Protein AF-A0A838JDB9-F1 (afdb_monomer)

pLDDT: mean 82.2, std 15.28, range [38.78, 97.88]

Structure (mmCIF, N/CA/C/O backbone):
data_AF-A0A838JDB9-F1
#
_entry.id   AF-A0A838JDB9-F1
#
loop_
_atom_site.group_PDB
_atom_site.id
_atom_site.type_symbol
_atom_site.label_atom_id
_atom_site.label_alt_id
_atom_site.label_comp_id
_atom_site.label_asym_id
_atom_site.label_entity_id
_atom_site.label_seq_id
_atom_site.pdbx_PDB_ins_code
_atom_site.Cartn_x
_atom_site.Cartn_y
_atom_site.Cartn_z
_atom_site.occupancy
_atom_site.B_iso_or_equiv
_atom_site.auth_seq_id
_atom_site.auth_comp_id
_atom_site.auth_asym_id
_atom_site.auth_atom_id
_atom_site.pdbx_PDB_model_num
ATOM 1 N N . MET A 1 1 ? 2.628 45.250 -13.965 1.00 39.47 1 MET A N 1
ATOM 2 C CA . MET A 1 1 ? 2.622 44.103 -13.030 1.00 39.47 1 MET A CA 1
ATOM 3 C C . MET A 1 1 ? 1.387 43.266 -13.327 1.00 39.47 1 MET A C 1
ATOM 5 O O . MET A 1 1 ? 0.292 43.680 -12.980 1.00 39.47 1 MET A O 1
ATOM 9 N N . SER A 1 2 ? 1.548 42.171 -14.072 1.00 38.78 2 SER A N 1
ATOM 10 C CA . SER A 1 2 ? 0.454 41.254 -14.419 1.00 38.78 2 SER A CA 1
ATOM 11 C C . SER A 1 2 ? 0.242 40.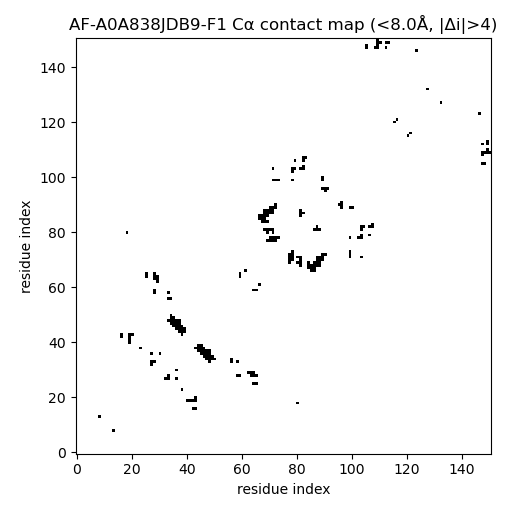278 -13.264 1.00 38.78 2 SER A C 1
ATOM 13 O O . SER A 1 2 ? 1.158 39.530 -12.930 1.00 38.78 2 SER A O 1
ATOM 15 N N . SER A 1 3 ? -0.935 40.313 -12.639 1.00 49.75 3 SER A N 1
ATOM 16 C CA . SER A 1 3 ? -1.349 39.329 -11.636 1.00 49.75 3 SER A CA 1
ATOM 17 C C . SER A 1 3 ? -1.720 38.033 -12.356 1.00 49.75 3 SER A C 1
ATOM 19 O O . SER A 1 3 ? -2.651 38.023 -13.160 1.00 49.75 3 SER A O 1
ATOM 21 N N . PHE A 1 4 ? -0.973 36.955 -12.122 1.00 45.09 4 PHE A N 1
ATOM 22 C CA . PHE A 1 4 ? -1.365 35.630 -12.597 1.00 45.09 4 PHE A CA 1
ATOM 23 C C . PHE A 1 4 ? -2.553 35.138 -11.758 1.00 45.09 4 PHE A C 1
ATOM 25 O O . PHE A 1 4 ? -2.490 35.220 -10.528 1.00 45.09 4 PHE A O 1
ATOM 32 N N . PRO A 1 5 ? -3.635 34.630 -12.374 1.00 58.44 5 PRO A N 1
ATOM 33 C CA . PRO A 1 5 ? -4.751 34.086 -11.618 1.00 58.44 5 PRO A CA 1
ATOM 34 C C . PRO A 1 5 ? -4.277 32.887 -10.789 1.00 58.44 5 PRO A C 1
ATOM 36 O O . PRO A 1 5 ? -3.626 31.975 -11.297 1.00 58.44 5 PRO A O 1
ATOM 39 N N . CYS A 1 6 ? -4.604 32.903 -9.497 1.00 57.44 6 CYS A N 1
ATOM 40 C CA . CYS A 1 6 ? -4.417 31.767 -8.604 1.00 57.44 6 CYS A CA 1
ATOM 41 C C . CYS A 1 6 ? -5.300 30.614 -9.104 1.00 57.44 6 CYS A C 1
ATOM 43 O O . CYS A 1 6 ? -6.522 30.665 -8.980 1.00 57.44 6 CYS A O 1
ATOM 45 N N . TYR A 1 7 ? -4.690 29.601 -9.719 1.00 67.38 7 TYR A N 1
ATOM 46 C CA . TYR A 1 7 ? -5.368 28.353 -10.042 1.00 67.38 7 TYR A CA 1
ATOM 47 C C . TYR A 1 7 ? -5.562 27.562 -8.748 1.00 67.38 7 TYR A C 1
ATOM 49 O O . TYR A 1 7 ? -4.592 27.091 -8.153 1.00 67.38 7 TYR A O 1
ATOM 57 N N . THR A 1 8 ? -6.807 27.416 -8.306 1.00 57.34 8 THR A N 1
ATOM 58 C CA . THR A 1 8 ? -7.181 26.461 -7.260 1.00 57.34 8 THR A CA 1
ATOM 59 C C . THR A 1 8 ? -7.527 25.136 -7.937 1.00 57.34 8 THR A C 1
ATOM 61 O O . THR A 1 8 ? -8.602 25.027 -8.528 1.00 57.34 8 THR A O 1
ATOM 64 N N . PRO A 1 9 ? -6.643 24.124 -7.905 1.00 68.69 9 PRO A N 1
ATOM 65 C CA . PRO A 1 9 ? -6.952 22.839 -8.511 1.00 68.69 9 PRO A CA 1
ATOM 66 C C . PRO A 1 9 ? -8.086 22.131 -7.772 1.00 68.69 9 PRO A C 1
ATOM 68 O O . PRO A 1 9 ? -8.171 22.174 -6.541 1.00 68.69 9 PRO A O 1
ATOM 71 N N . ASP A 1 10 ? -8.896 21.386 -8.522 1.00 83.00 10 ASP A N 1
ATOM 72 C CA . ASP A 1 10 ? -9.794 20.391 -7.947 1.00 83.00 10 ASP A CA 1
ATOM 73 C C . ASP A 1 10 ? -8.962 19.262 -7.313 1.00 83.00 10 ASP A C 1
ATOM 75 O O . ASP A 1 10 ? -8.350 18.429 -7.986 1.00 83.00 10 ASP A O 1
ATOM 79 N N . ILE A 1 11 ? -8.924 19.247 -5.980 1.00 79.69 11 ILE A N 1
ATOM 80 C CA . ILE A 1 11 ? -8.124 18.296 -5.206 1.00 79.69 11 ILE A CA 1
ATOM 81 C C . ILE A 1 11 ? -8.627 16.853 -5.328 1.00 79.69 11 ILE A C 1
ATOM 83 O O . ILE A 1 11 ? -7.854 15.913 -5.125 1.00 79.69 11 ILE A O 1
ATOM 87 N N . VAL A 1 12 ? -9.910 16.663 -5.641 1.00 82.88 12 VAL A N 1
ATOM 88 C CA . VAL A 1 12 ? -10.498 15.338 -5.853 1.00 82.88 12 VAL A CA 1
ATOM 89 C C . VAL A 1 12 ? -10.046 14.806 -7.206 1.00 82.88 12 VAL A C 1
ATOM 91 O O . VAL A 1 12 ? -9.586 13.669 -7.286 1.00 82.88 12 VAL A O 1
ATOM 94 N N . LEU A 1 13 ? -10.071 15.641 -8.244 1.00 83.94 13 LEU A N 1
ATOM 95 C CA . LEU A 1 13 ? -9.536 15.271 -9.553 1.00 83.94 13 LEU A CA 1
ATOM 96 C C . LEU A 1 13 ? -8.038 14.939 -9.481 1.00 83.94 13 LEU A C 1
ATOM 98 O O . LEU A 1 13 ? -7.622 13.885 -9.958 1.00 83.94 13 LEU A O 1
ATOM 102 N N . LEU A 1 14 ? -7.241 15.776 -8.806 1.00 86.12 14 LEU A N 1
ATOM 103 C CA . LEU A 1 14 ? -5.812 15.510 -8.592 1.00 86.12 14 LEU A CA 1
ATOM 104 C C . LEU A 1 14 ? -5.560 14.205 -7.825 1.00 86.12 14 LEU A C 1
ATOM 106 O O . LEU A 1 14 ? -4.555 13.537 -8.045 1.00 86.12 14 LEU A O 1
ATOM 110 N N . THR A 1 15 ? -6.460 13.842 -6.908 1.00 86.94 15 THR A N 1
ATOM 111 C CA . THR A 1 15 ? -6.382 12.585 -6.153 1.00 86.94 15 THR A CA 1
ATOM 112 C C . THR A 1 15 ? -6.507 11.392 -7.100 1.00 86.94 15 THR A C 1
ATOM 114 O O . THR A 1 15 ? -5.666 10.502 -7.024 1.00 86.94 15 THR A O 1
ATOM 117 N N . TYR A 1 16 ? -7.484 11.404 -8.013 1.00 90.31 16 TYR A N 1
ATOM 118 C CA . TYR A 1 16 ? -7.661 10.333 -8.999 1.00 90.31 16 TYR A CA 1
ATOM 119 C C . TYR A 1 16 ? -6.525 10.273 -10.022 1.00 90.31 16 TYR A C 1
ATOM 121 O O . TYR A 1 16 ? -6.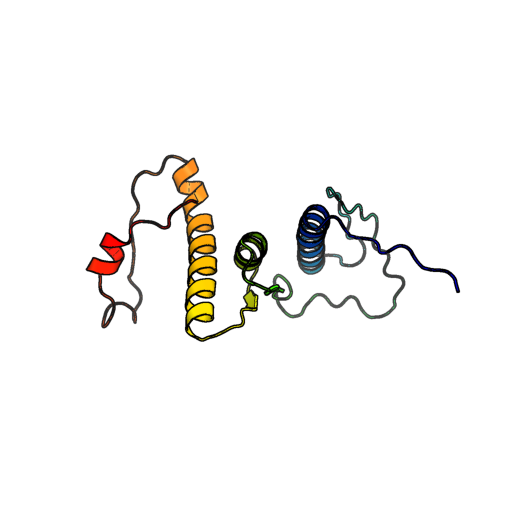018 9.192 -10.296 1.00 90.31 16 TYR A O 1
ATOM 129 N N . GLN A 1 17 ? -6.066 11.423 -10.520 1.00 92.25 17 GLN A N 1
ATOM 130 C CA . GLN A 1 17 ? -4.895 11.499 -11.398 1.00 92.25 17 GLN A CA 1
ATOM 131 C C . GLN A 1 17 ? -3.639 10.937 -10.723 1.00 92.25 17 GLN A C 1
ATOM 133 O O . GLN A 1 17 ? -2.872 10.200 -11.331 1.00 92.25 17 GLN A O 1
ATOM 138 N N . TYR A 1 18 ? -3.433 11.239 -9.442 1.00 92.25 18 TYR A N 1
ATOM 139 C CA . TYR A 1 18 ? -2.304 10.696 -8.695 1.00 92.25 18 TYR A CA 1
ATOM 140 C C . TYR A 1 18 ? -2.397 9.175 -8.524 1.00 92.25 18 TYR A C 1
ATOM 142 O O . TYR A 1 18 ? -1.393 8.487 -8.687 1.00 92.25 18 TYR A O 1
ATOM 150 N N . ASP A 1 19 ? -3.586 8.652 -8.210 1.00 94.44 19 ASP A N 1
ATOM 151 C CA . ASP A 1 19 ? -3.815 7.208 -8.120 1.00 94.44 19 ASP A CA 1
ATOM 152 C C . ASP A 1 19 ? -3.499 6.509 -9.454 1.00 94.44 19 ASP A C 1
ATOM 154 O O . ASP A 1 19 ? -2.708 5.566 -9.477 1.00 94.44 19 ASP A O 1
ATOM 158 N N . GLU A 1 20 ? -4.014 7.042 -10.563 1.00 93.94 20 GLU A N 1
ATOM 159 C CA . GLU A 1 20 ? -3.777 6.524 -11.916 1.00 93.94 20 GLU A CA 1
ATOM 160 C C . GLU A 1 20 ? -2.295 6.605 -12.327 1.00 93.94 20 GLU A C 1
ATOM 162 O O . GLU A 1 20 ? -1.726 5.655 -12.861 1.00 93.94 20 GLU A O 1
ATOM 167 N N . GLY A 1 21 ? -1.615 7.708 -12.002 1.00 92.44 21 GLY A N 1
ATOM 168 C CA . GLY A 1 21 ? -0.186 7.876 -12.271 1.00 92.44 21 GLY A CA 1
ATOM 169 C C . GLY A 1 21 ? 0.695 6.862 -11.535 1.00 92.44 21 GLY A C 1
ATOM 170 O O . GLY A 1 21 ? 1.685 6.379 -12.089 1.00 92.44 21 GLY A O 1
ATOM 171 N N . LEU A 1 22 ? 0.343 6.503 -10.297 1.00 93.94 22 LEU A N 1
ATOM 172 C CA . LEU A 1 22 ? 1.073 5.470 -9.565 1.00 93.94 22 LEU A CA 1
ATOM 173 C C . LEU A 1 22 ? 0.867 4.080 -10.185 1.00 93.94 22 LEU A C 1
ATOM 175 O O . LEU A 1 22 ? 1.826 3.309 -10.268 1.00 93.94 22 LEU A O 1
ATOM 179 N N . GLU A 1 23 ? -0.349 3.765 -10.639 1.00 91.81 23 GLU A N 1
ATOM 180 C CA . GLU A 1 23 ? -0.650 2.516 -11.352 1.00 91.81 23 GLU A CA 1
ATOM 181 C C . GLU A 1 23 ? 0.183 2.393 -12.631 1.00 91.81 23 GLU A C 1
ATOM 183 O O . GLU A 1 23 ? 0.863 1.383 -12.817 1.00 91.81 23 GLU A O 1
ATOM 188 N N . ILE A 1 24 ? 0.235 3.463 -13.432 1.00 90.25 24 ILE A N 1
ATOM 189 C CA . ILE A 1 24 ? 1.067 3.553 -14.639 1.00 90.25 24 ILE A CA 1
ATOM 190 C C . ILE A 1 24 ? 2.532 3.230 -14.331 1.00 90.25 24 ILE A C 1
ATOM 192 O O . ILE A 1 24 ? 3.129 2.383 -14.994 1.00 90.25 24 ILE A O 1
ATOM 196 N N . LEU A 1 25 ? 3.122 3.869 -13.313 1.00 87.62 25 LEU A N 1
ATOM 197 C CA . LEU A 1 25 ? 4.523 3.632 -12.942 1.00 87.62 25 LEU A CA 1
ATOM 198 C C . LEU A 1 25 ? 4.763 2.180 -12.517 1.00 87.62 25 LEU A C 1
ATOM 200 O O . LEU A 1 25 ? 5.760 1.561 -12.894 1.00 87.62 25 LEU A O 1
ATOM 204 N N . ALA A 1 26 ? 3.842 1.627 -11.733 1.00 88.69 26 ALA A N 1
ATOM 205 C CA . ALA A 1 26 ? 3.943 0.264 -11.247 1.00 88.69 26 ALA A CA 1
ATOM 206 C C . ALA A 1 26 ? 3.829 -0.766 -12.379 1.00 88.69 26 ALA A C 1
ATOM 208 O O . ALA A 1 26 ? 4.590 -1.735 -12.388 1.00 88.69 26 ALA A O 1
ATOM 209 N N . ASP A 1 27 ? 2.920 -0.559 -13.330 1.00 86.00 27 ASP A N 1
ATOM 210 C CA . ASP A 1 27 ? 2.751 -1.425 -14.499 1.00 86.00 27 ASP A CA 1
ATOM 211 C C . ASP A 1 27 ? 3.919 -1.313 -15.467 1.00 86.00 27 ASP A C 1
ATOM 213 O O . ASP A 1 27 ? 4.443 -2.335 -15.918 1.00 86.00 27 ASP A O 1
ATOM 217 N N . TRP A 1 28 ? 4.403 -0.097 -15.705 1.00 83.38 28 TRP A N 1
ATOM 218 C CA . TRP A 1 28 ? 5.569 0.135 -16.546 1.00 83.38 28 TRP A CA 1
ATOM 219 C C . TRP A 1 28 ? 6.808 -0.607 -16.030 1.00 83.38 28 TRP A C 1
ATOM 221 O O . TRP A 1 28 ? 7.522 -1.237 -16.810 1.00 83.38 28 TRP A O 1
ATOM 231 N N . TRP A 1 29 ? 7.037 -0.614 -14.712 1.00 82.69 29 TRP A N 1
ATOM 232 C CA . TRP A 1 29 ? 8.152 -1.343 -14.097 1.00 82.69 29 TRP A CA 1
ATOM 233 C C . TRP A 1 29 ? 7.964 -2.860 -14.016 1.00 82.69 29 TRP A C 1
ATOM 235 O O . TRP A 1 29 ? 8.964 -3.579 -13.955 1.00 82.69 29 TRP A O 1
ATOM 245 N N . ARG A 1 30 ? 6.718 -3.350 -14.003 1.00 79.62 30 ARG A N 1
ATOM 246 C CA . ARG A 1 30 ? 6.402 -4.788 -14.066 1.00 79.62 30 ARG A CA 1
ATOM 247 C C . ARG A 1 30 ? 6.520 -5.351 -15.484 1.00 79.62 30 ARG A C 1
ATOM 249 O O . ARG A 1 30 ? 6.806 -6.537 -15.641 1.00 79.62 30 ARG A O 1
ATOM 256 N N . GLY A 1 31 ? 6.256 -4.528 -16.498 1.00 68.56 31 GLY A N 1
ATOM 257 C CA . GLY A 1 31 ? 6.186 -4.933 -17.899 1.00 68.56 31 GLY A CA 1
ATOM 258 C C . GLY A 1 31 ? 7.523 -5.383 -18.499 1.00 68.56 31 GLY A C 1
ATOM 259 O O . GLY A 1 31 ? 8.598 -4.932 -18.112 1.00 68.56 31 GLY A O 1
ATOM 260 N N . ALA A 1 32 ? 7.449 -6.266 -19.500 1.00 56.84 32 ALA A N 1
ATOM 261 C CA . ALA A 1 32 ? 8.617 -6.821 -20.191 1.00 56.84 32 ALA A CA 1
ATOM 262 C C . ALA A 1 32 ? 9.314 -5.828 -21.147 1.00 56.84 32 ALA A C 1
ATOM 264 O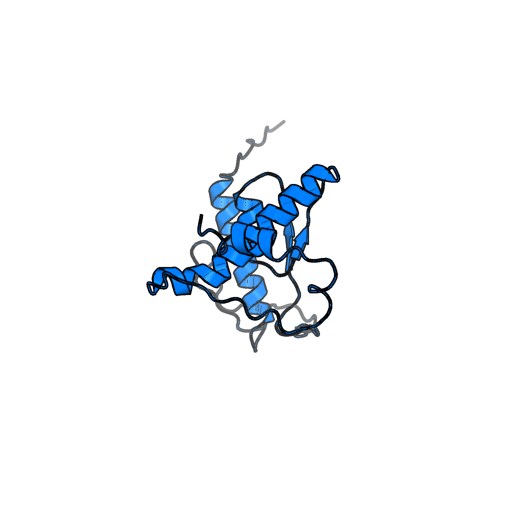 O . ALA A 1 32 ? 10.481 -6.023 -21.480 1.00 56.84 32 ALA A O 1
ATOM 265 N N . SER A 1 33 ? 8.626 -4.764 -21.587 1.00 60.91 33 SER A N 1
ATOM 266 C CA . SER A 1 33 ? 9.188 -3.743 -22.478 1.00 60.91 33 SER A CA 1
ATOM 267 C C . SER A 1 33 ? 8.873 -2.336 -21.984 1.00 60.91 33 SER A C 1
ATOM 269 O O . SER A 1 33 ? 7.779 -1.813 -22.185 1.00 60.91 33 SER A O 1
ATOM 271 N N . MET A 1 34 ? 9.882 -1.683 -21.404 1.00 63.53 34 MET A N 1
ATOM 272 C CA . MET A 1 34 ? 9.820 -0.267 -21.024 1.00 63.53 34 MET A CA 1
ATOM 273 C C . MET A 1 34 ? 9.698 0.683 -22.233 1.00 63.53 34 MET A C 1
ATOM 275 O O . MET A 1 34 ? 9.477 1.872 -22.031 1.00 63.53 34 MET A O 1
ATOM 279 N N . ARG A 1 35 ? 9.857 0.178 -23.468 1.00 61.59 35 ARG A N 1
ATOM 280 C CA . ARG A 1 35 ? 9.904 0.961 -24.719 1.00 61.59 35 ARG A CA 1
ATOM 281 C C . ARG A 1 35 ? 8.587 0.996 -25.501 1.00 61.59 35 ARG A C 1
ATOM 283 O O . ARG A 1 35 ? 8.461 1.792 -26.420 1.00 61.59 35 ARG A O 1
ATOM 290 N N . ALA A 1 36 ? 7.637 0.122 -25.170 1.00 69.88 36 ALA A N 1
ATOM 291 C CA . ALA A 1 36 ? 6.364 -0.014 -25.888 1.00 69.88 36 ALA A CA 1
ATOM 292 C C . ALA A 1 36 ? 5.160 -0.049 -24.932 1.00 69.88 36 ALA A C 1
ATOM 294 O O . ALA A 1 36 ? 4.121 -0.632 -25.241 1.00 69.88 36 ALA A O 1
ATOM 295 N N . PHE A 1 37 ? 5.309 0.545 -23.745 1.00 79.56 37 PHE A N 1
ATOM 296 C CA . PHE A 1 37 ? 4.214 0.633 -22.789 1.00 79.56 37 PHE A CA 1
ATOM 297 C C . PHE A 1 37 ? 3.089 1.493 -23.367 1.00 79.56 37 PHE A C 1
ATOM 299 O O . PHE A 1 37 ? 3.325 2.607 -23.839 1.00 79.56 37 PHE A O 1
ATOM 306 N N . THR A 1 38 ? 1.886 0.930 -23.341 1.00 83.88 38 THR A N 1
ATOM 307 C CA . THR A 1 38 ? 0.639 1.580 -23.737 1.00 83.88 38 THR A CA 1
ATOM 308 C C . THR A 1 38 ? -0.301 1.515 -22.546 1.00 83.88 38 THR A C 1
ATOM 310 O O . THR A 1 38 ? -0.329 0.501 -21.845 1.00 83.88 38 THR A O 1
ATOM 313 N N . TYR A 1 39 ? -1.048 2.585 -22.309 1.00 86.75 39 TYR A N 1
ATOM 314 C CA . TYR A 1 39 ? -1.976 2.680 -21.193 1.00 86.75 39 TYR A CA 1
ATOM 315 C C . TYR A 1 39 ? -3.203 3.483 -21.593 1.00 86.75 39 TYR A C 1
ATOM 317 O O . TYR A 1 39 ? -3.075 4.588 -22.107 1.00 86.75 39 TYR A O 1
ATOM 325 N N . GLU A 1 40 ? -4.375 2.930 -21.312 1.00 91.38 40 GLU A N 1
ATOM 326 C CA . GLU A 1 40 ? -5.669 3.555 -21.565 1.00 91.38 40 GLU A CA 1
ATOM 327 C C . GLU A 1 40 ? -6.418 3.663 -20.243 1.00 91.38 40 GLU A C 1
ATOM 329 O O . GLU A 1 40 ? -7.067 2.711 -19.806 1.00 91.38 40 GLU A O 1
ATOM 334 N N . GLY A 1 41 ? -6.277 4.806 -19.578 1.00 91.44 41 GLY A N 1
ATOM 335 C CA . GLY A 1 41 ? -6.948 5.085 -18.319 1.00 91.44 41 GLY A CA 1
ATOM 336 C C . GLY A 1 41 ? -8.036 6.138 -18.452 1.00 91.44 41 GLY A C 1
ATOM 337 O O . GLY A 1 41 ? -8.544 6.426 -19.535 1.00 91.44 41 GLY A O 1
ATOM 338 N N . ARG A 1 42 ? -8.447 6.698 -17.315 1.00 93.50 42 ARG A N 1
ATOM 339 C CA . ARG A 1 42 ? -9.495 7.723 -17.266 1.00 93.50 42 ARG A CA 1
ATOM 340 C C . ARG A 1 42 ? -8.927 9.123 -17.466 1.00 93.50 42 ARG A C 1
ATOM 342 O O . ARG A 1 42 ? -9.623 10.002 -17.975 1.00 93.50 42 ARG A O 1
ATOM 349 N N . HIS A 1 43 ? -7.713 9.348 -16.987 1.00 91.50 43 HIS A N 1
ATOM 350 C CA . HIS A 1 43 ? -7.050 10.641 -16.995 1.00 91.50 43 HIS A CA 1
ATOM 351 C C . HIS A 1 43 ? -5.817 10.660 -17.894 1.00 91.50 43 HIS A C 1
ATOM 353 O O . HIS A 1 43 ? -5.457 11.732 -18.383 1.00 91.50 43 HIS A O 1
ATOM 359 N N . TYR A 1 44 ? -5.187 9.510 -18.125 1.00 89.25 44 TYR A N 1
ATOM 360 C CA . TYR A 1 44 ? -4.003 9.385 -18.958 1.00 89.25 44 TYR A CA 1
ATOM 361 C C . TYR A 1 44 ? -4.213 8.350 -20.060 1.00 89.25 44 TYR A C 1
ATOM 363 O O . TYR A 1 44 ? -4.644 7.226 -19.818 1.00 89.25 44 TYR A O 1
ATOM 371 N N . HIS A 1 45 ? -3.826 8.741 -21.270 1.00 89.94 45 HIS A N 1
ATOM 372 C CA . HIS A 1 45 ? -3.775 7.887 -22.449 1.00 89.94 45 HIS A CA 1
ATOM 373 C C . HIS A 1 45 ? -2.350 7.958 -22.992 1.00 89.94 45 HIS A C 1
ATOM 375 O O . HIS A 1 45 ? -1.875 9.035 -23.363 1.00 89.94 45 HIS A O 1
ATOM 381 N N . LEU A 1 46 ? -1.632 6.840 -22.955 1.00 84.19 46 LEU A N 1
ATOM 382 C CA . LEU A 1 46 ? -0.236 6.738 -23.361 1.00 84.19 46 LEU A CA 1
ATOM 383 C C . LEU A 1 46 ? -0.145 5.753 -24.522 1.00 84.19 46 LEU A C 1
ATOM 385 O O . LEU A 1 46 ? -0.405 4.567 -24.342 1.00 84.19 46 LEU A O 1
ATOM 389 N N . HIS A 1 47 ? 0.281 6.232 -25.688 1.00 74.62 47 HIS A N 1
ATOM 390 C CA . HIS A 1 47 ? 0.580 5.403 -26.853 1.00 74.62 47 HIS A CA 1
ATOM 391 C C . HIS A 1 47 ? 2.069 5.482 -27.151 1.00 74.62 47 HIS A C 1
ATOM 393 O O . HIS A 1 47 ? 2.579 6.585 -27.324 1.00 74.62 47 HIS A O 1
ATOM 399 N N . GLU A 1 48 ? 2.741 4.328 -27.209 1.00 67.88 48 GLU A N 1
ATOM 400 C CA . GLU A 1 48 ? 4.181 4.213 -27.463 1.00 67.88 48 GLU A CA 1
ATOM 401 C C . GLU A 1 48 ? 5.003 5.267 -26.711 1.00 67.88 48 GLU A C 1
ATOM 403 O O . GLU A 1 48 ? 5.400 6.289 -27.274 1.00 67.88 48 GLU A O 1
ATOM 408 N N . MET A 1 49 ? 5.315 5.011 -25.438 1.00 62.06 49 MET A N 1
ATOM 409 C CA . MET A 1 49 ? 6.289 5.838 -24.725 1.00 62.06 49 MET A CA 1
ATOM 410 C C . MET A 1 49 ? 7.690 5.652 -25.343 1.00 62.06 49 MET A C 1
ATOM 412 O O . MET A 1 49 ? 8.526 4.900 -24.841 1.00 62.06 49 MET A O 1
ATOM 416 N N . ARG A 1 50 ? 7.946 6.337 -26.466 1.00 53.19 50 ARG A N 1
ATOM 417 C CA . ARG A 1 50 ? 9.250 6.450 -27.118 1.00 53.19 50 ARG A CA 1
ATOM 418 C C . ARG A 1 50 ? 10.094 7.385 -26.277 1.00 53.19 50 ARG A C 1
ATOM 420 O O . ARG A 1 50 ? 10.173 8.586 -26.514 1.00 53.19 50 ARG A O 1
ATOM 427 N N . ALA A 1 51 ? 10.687 6.825 -25.236 1.00 52.66 51 ALA A N 1
ATOM 428 C CA . ALA A 1 51 ? 11.763 7.482 -24.535 1.00 52.66 51 ALA A CA 1
ATOM 429 C C . ALA A 1 51 ? 12.938 7.591 -25.524 1.00 52.66 51 ALA A C 1
ATOM 431 O O . ALA A 1 51 ? 13.738 6.667 -25.640 1.00 52.66 51 ALA A O 1
ATOM 432 N N . ASP A 1 52 ? 13.026 8.708 -26.253 1.00 50.22 52 ASP A N 1
ATOM 433 C CA . ASP A 1 52 ? 14.128 9.066 -27.171 1.00 50.22 52 ASP A CA 1
ATOM 434 C C . ASP A 1 52 ? 15.417 9.426 -26.399 1.00 50.22 52 ASP A C 1
ATOM 436 O O . ASP A 1 52 ? 16.256 10.224 -26.808 1.00 50.22 52 ASP A O 1
ATOM 440 N N . VAL A 1 53 ? 15.535 8.870 -25.197 1.00 52.47 53 VAL A N 1
ATOM 441 C CA . VAL A 1 53 ? 16.606 9.091 -24.248 1.00 52.47 53 VAL A CA 1
ATOM 442 C C . VAL A 1 53 ? 17.443 7.819 -24.168 1.00 52.47 53 VAL A C 1
ATOM 444 O O . VAL A 1 53 ? 16.972 6.759 -23.766 1.00 52.47 53 VAL A O 1
ATOM 447 N N . ASP A 1 54 ? 18.715 7.954 -24.536 1.00 52.84 54 ASP A N 1
ATOM 448 C CA . ASP A 1 54 ? 19.738 6.896 -24.578 1.00 52.84 54 ASP A CA 1
ATOM 449 C C . ASP A 1 54 ? 20.147 6.368 -23.183 1.00 52.84 54 ASP A C 1
ATOM 451 O O . ASP A 1 54 ? 20.976 5.464 -23.042 1.00 52.84 54 ASP A O 1
ATOM 455 N N . TRP A 1 55 ? 19.561 6.892 -22.097 1.00 50.56 55 TRP A N 1
ATOM 456 C CA . TRP A 1 55 ? 19.791 6.310 -20.781 1.00 50.56 55 TRP A CA 1
ATOM 457 C C . TRP A 1 55 ? 19.062 4.962 -20.727 1.00 50.56 55 TRP A C 1
ATOM 459 O O . TRP A 1 55 ? 17.843 4.859 -20.650 1.00 50.56 55 TRP A O 1
ATOM 469 N N . ARG A 1 56 ? 19.855 3.904 -20.869 1.00 48.88 56 ARG A N 1
ATOM 470 C CA . ARG A 1 56 ? 19.515 2.492 -20.697 1.00 48.88 56 ARG A CA 1
ATOM 471 C C . ARG A 1 56 ? 18.268 2.296 -19.822 1.00 48.88 56 ARG A C 1
ATOM 473 O O . ARG A 1 56 ? 18.328 2.449 -18.603 1.00 48.88 56 ARG A O 1
ATOM 480 N N . THR A 1 57 ? 17.162 1.903 -20.456 1.00 58.47 57 THR A N 1
ATOM 481 C CA . THR A 1 57 ? 15.967 1.314 -19.835 1.00 58.47 57 THR A CA 1
ATOM 482 C C . THR A 1 57 ? 16.371 0.051 -19.076 1.00 58.47 57 THR A C 1
ATOM 484 O O . THR A 1 57 ? 16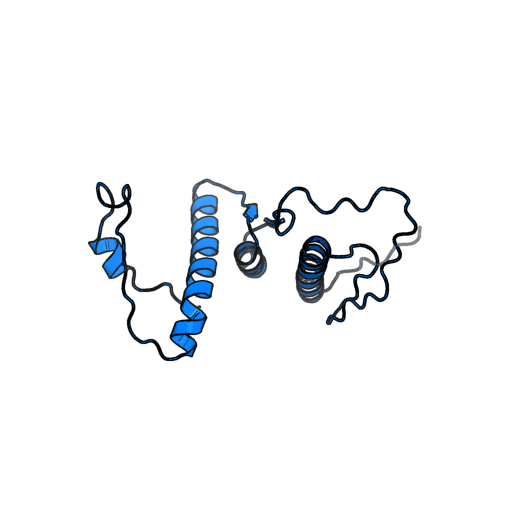.235 -1.067 -19.573 1.00 58.47 57 THR A O 1
ATOM 487 N N . HIS A 1 58 ? 16.965 0.220 -17.900 1.00 62.78 58 HIS A N 1
ATOM 488 C CA . HIS A 1 58 ? 17.283 -0.879 -17.015 1.00 62.78 58 HIS A CA 1
ATOM 489 C C . HIS A 1 58 ? 16.004 -1.248 -16.285 1.00 62.78 58 HIS A C 1
ATOM 491 O O . HIS A 1 58 ? 15.491 -0.477 -15.473 1.00 62.78 58 HIS A O 1
ATOM 497 N N . ALA A 1 59 ? 15.496 -2.443 -16.584 1.00 70.94 59 ALA A N 1
ATOM 498 C CA . ALA A 1 59 ? 14.480 -3.063 -15.758 1.00 70.94 59 ALA A CA 1
ATOM 499 C C . ALA A 1 59 ? 14.925 -2.971 -14.286 1.00 70.94 59 ALA A C 1
ATOM 501 O O . ALA A 1 59 ? 16.093 -3.269 -14.000 1.00 70.94 59 ALA A O 1
ATOM 502 N N . PRO A 1 60 ? 14.037 -2.584 -13.355 1.00 78.94 60 PRO A N 1
ATOM 503 C CA . PRO A 1 60 ? 14.394 -2.516 -11.949 1.00 78.94 60 PRO A CA 1
ATOM 504 C C . PRO A 1 60 ? 15.051 -3.814 -11.476 1.00 78.94 60 PRO A C 1
ATOM 506 O O . PRO A 1 60 ? 14.573 -4.913 -11.792 1.00 78.94 60 PRO A O 1
ATOM 509 N N . VAL A 1 61 ? 16.150 -3.675 -10.726 1.00 85.69 61 VAL A N 1
ATOM 510 C CA . VAL A 1 61 ? 16.829 -4.806 -10.068 1.00 85.69 61 VAL A CA 1
ATOM 511 C C . VAL A 1 61 ? 15.871 -5.472 -9.081 1.00 85.69 61 VAL A C 1
ATOM 513 O O . VAL A 1 61 ? 15.794 -6.695 -9.008 1.00 85.69 61 VAL A O 1
ATOM 516 N N . GLN A 1 62 ? 15.092 -4.664 -8.361 1.00 87.44 62 GLN A N 1
ATOM 517 C CA . GLN A 1 62 ? 14.033 -5.140 -7.480 1.00 87.44 62 GLN A CA 1
ATOM 518 C C . GLN A 1 62 ? 12.855 -5.670 -8.304 1.00 87.44 62 GLN A C 1
ATOM 520 O O . GLN A 1 62 ? 12.360 -4.995 -9.209 1.00 87.44 62 GLN A O 1
ATOM 525 N N . LYS A 1 63 ? 12.404 -6.884 -7.977 1.00 86.88 63 LYS A N 1
ATOM 526 C CA . LYS A 1 63 ? 11.262 -7.552 -8.610 1.00 86.88 63 LYS A CA 1
ATOM 527 C C . LYS A 1 63 ? 10.087 -7.675 -7.631 1.00 86.88 63 LYS A C 1
ATOM 529 O O . LYS A 1 63 ? 10.326 -7.798 -6.433 1.00 86.88 63 LYS A O 1
ATOM 534 N N . PRO A 1 64 ? 8.832 -7.667 -8.125 1.00 88.19 64 PRO A N 1
ATOM 535 C CA . PRO A 1 64 ? 8.439 -7.513 -9.534 1.00 88.19 64 PRO A CA 1
ATOM 536 C C . PRO A 1 64 ? 8.537 -6.066 -10.055 1.00 88.19 64 PRO A C 1
ATOM 538 O O . PRO A 1 64 ? 8.522 -5.863 -11.261 1.00 88.19 64 PRO A O 1
ATOM 541 N N . ARG A 1 65 ? 8.663 -5.076 -9.163 1.00 89.81 65 ARG A N 1
ATOM 542 C CA . ARG A 1 65 ? 8.866 -3.647 -9.458 1.00 89.81 65 ARG A CA 1
ATOM 543 C C . ARG A 1 65 ? 9.567 -2.968 -8.278 1.00 89.81 65 ARG A C 1
ATOM 545 O O . ARG A 1 65 ? 9.710 -3.580 -7.219 1.00 89.81 65 ARG A O 1
ATOM 552 N N . LEU A 1 66 ? 9.948 -1.699 -8.434 1.00 89.38 66 LEU A N 1
ATOM 553 C CA . LEU A 1 66 ? 10.400 -0.879 -7.306 1.00 89.38 66 LEU A CA 1
ATOM 554 C C . LEU A 1 66 ? 9.290 -0.787 -6.234 1.00 89.38 66 LEU A C 1
ATOM 556 O O . LEU A 1 66 ? 8.119 -0.598 -6.596 1.00 89.38 66 LEU A O 1
ATOM 560 N N . PRO A 1 67 ? 9.624 -0.905 -4.935 1.00 94.00 67 PRO A N 1
ATOM 561 C CA . PRO A 1 67 ? 8.693 -0.627 -3.850 1.00 94.00 67 PRO A CA 1
ATOM 562 C C . PRO A 1 67 ? 8.246 0.834 -3.878 1.00 94.00 67 PRO A C 1
ATOM 564 O O . PRO A 1 67 ? 9.066 1.746 -3.977 1.00 94.00 67 PRO A O 1
ATOM 567 N N . VAL A 1 68 ? 6.946 1.058 -3.738 1.00 94.25 68 VAL A N 1
ATOM 568 C CA . VAL A 1 68 ? 6.334 2.385 -3.735 1.00 94.25 68 VAL A CA 1
ATOM 569 C C . VAL A 1 68 ? 5.818 2.677 -2.334 1.00 94.25 68 VAL A C 1
ATOM 571 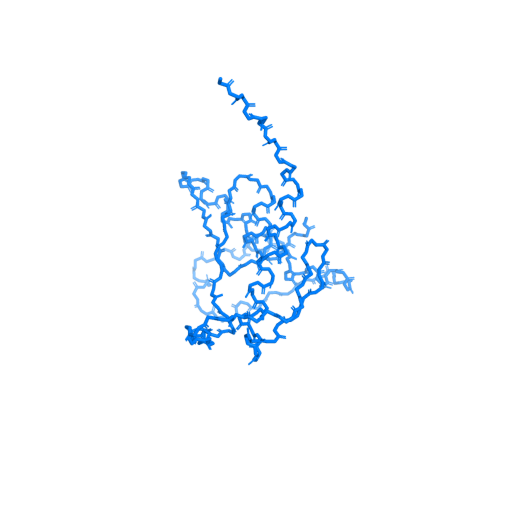O O . VAL A 1 68 ? 5.075 1.894 -1.739 1.00 94.25 68 VAL A O 1
ATOM 574 N N . TRP A 1 69 ? 6.239 3.820 -1.802 1.00 96.25 69 TRP A N 1
ATOM 575 C CA . TRP A 1 69 ? 5.884 4.282 -0.467 1.00 96.25 69 TRP A CA 1
ATOM 576 C C . TRP A 1 69 ? 5.047 5.544 -0.594 1.00 96.25 69 TRP A C 1
ATOM 578 O O .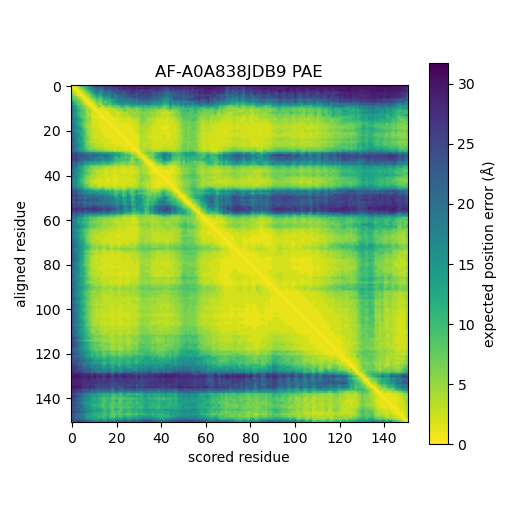 TRP A 1 69 ? 5.499 6.538 -1.159 1.00 96.25 69 TRP A O 1
ATOM 588 N N . VAL A 1 70 ? 3.827 5.509 -0.066 1.00 96.50 70 VAL A N 1
ATOM 589 C CA . VAL A 1 70 ? 2.876 6.616 -0.207 1.00 96.50 70 VAL A CA 1
ATOM 590 C C . VAL A 1 70 ? 2.632 7.292 1.132 1.00 96.50 70 VAL A C 1
ATOM 592 O O . VAL A 1 70 ? 2.546 6.645 2.173 1.00 96.50 70 VAL A O 1
ATOM 595 N N . VAL A 1 71 ? 2.499 8.616 1.115 1.00 95.75 71 VAL A N 1
ATOM 596 C CA . VAL A 1 71 ? 2.189 9.391 2.318 1.00 95.75 71 VAL A CA 1
ATOM 597 C C . VAL A 1 71 ? 0.800 9.030 2.851 1.00 95.75 71 VAL A C 1
ATOM 599 O O . VAL A 1 71 ? -0.205 9.205 2.162 1.00 95.75 71 VAL A O 1
ATOM 602 N N . GLY A 1 72 ? 0.751 8.585 4.107 1.00 94.75 72 GLY A N 1
ATOM 603 C CA . GLY A 1 72 ? -0.468 8.339 4.877 1.00 94.75 72 GLY A CA 1
ATOM 604 C C . GLY A 1 72 ? -0.683 9.437 5.919 1.00 94.75 72 GLY A C 1
ATOM 605 O O . GLY A 1 72 ? -0.354 9.262 7.090 1.00 94.75 72 GLY A O 1
ATOM 606 N N . GLY A 1 73 ? -1.185 10.597 5.495 1.00 92.38 73 GLY A N 1
ATOM 607 C CA . GLY A 1 73 ? -1.465 11.714 6.401 1.00 92.38 73 GLY A CA 1
ATOM 608 C C . GLY A 1 73 ? -2.823 11.596 7.100 1.00 92.38 73 GLY A C 1
ATOM 609 O O . GLY A 1 73 ? -3.366 10.511 7.281 1.00 92.38 73 GLY A O 1
ATOM 610 N N . SER A 1 74 ? -3.394 12.728 7.507 1.00 90.38 74 SER A N 1
ATOM 611 C CA . SER A 1 74 ? -4.655 12.769 8.265 1.00 90.38 74 SER A CA 1
ATOM 612 C C . SER A 1 74 ? -5.909 12.508 7.424 1.00 90.38 74 SER A C 1
ATOM 614 O O . SER A 1 74 ? -6.982 12.263 7.974 1.00 90.38 74 SER A O 1
ATOM 616 N N . LYS A 1 75 ? -5.815 12.572 6.090 1.00 91.94 75 LYS A N 1
ATOM 617 C CA . LYS A 1 75 ? -6.971 12.381 5.204 1.00 91.94 75 LYS A CA 1
ATOM 618 C C . LYS A 1 75 ? -7.219 10.897 4.947 1.00 91.94 75 LYS A C 1
ATOM 620 O O . LYS A 1 75 ? -6.307 10.163 4.577 1.00 91.94 75 LYS A O 1
ATOM 625 N N . GLN A 1 76 ? -8.484 10.481 4.999 1.00 91.06 76 GLN A N 1
ATOM 626 C CA . GLN A 1 76 ? -8.889 9.103 4.686 1.00 91.06 76 GLN A CA 1
ATOM 627 C C . GLN A 1 76 ? -8.447 8.644 3.287 1.00 91.06 76 GLN A C 1
ATOM 629 O O . GLN A 1 76 ? -8.036 7.500 3.122 1.00 91.06 76 GLN A O 1
ATOM 634 N N . SER A 1 77 ? -8.462 9.529 2.284 1.00 92.25 77 SER A N 1
ATOM 635 C CA . SER A 1 77 ? -7.958 9.206 0.941 1.00 92.25 77 SER A CA 1
ATOM 636 C C . SER A 1 77 ? -6.467 8.851 0.936 1.00 92.25 77 SER A C 1
ATOM 638 O O . SER A 1 77 ? -6.064 7.930 0.236 1.00 92.25 77 SER A O 1
ATOM 640 N N . GLN A 1 78 ? -5.656 9.520 1.761 1.00 94.00 78 GLN A N 1
ATOM 641 C CA . GLN A 1 78 ? -4.225 9.237 1.892 1.00 94.00 78 GLN A CA 1
ATOM 642 C C . GLN A 1 78 ? -3.985 7.893 2.583 1.00 94.00 78 GLN A C 1
ATOM 644 O O . GLN A 1 78 ? -3.179 7.103 2.103 1.00 94.00 78 GLN A O 1
ATOM 649 N N . LEU A 1 79 ? -4.719 7.601 3.663 1.00 95.75 79 LEU A N 1
ATOM 650 C CA . LEU A 1 79 ? -4.619 6.319 4.370 1.00 95.75 79 LEU A CA 1
ATOM 651 C C . LEU A 1 79 ? -5.045 5.145 3.478 1.00 95.75 79 LEU A C 1
ATOM 653 O O . LEU A 1 79 ? -4.327 4.151 3.392 1.00 95.75 79 LEU A O 1
ATOM 657 N N . ARG A 1 80 ? -6.167 5.281 2.755 1.00 94.69 80 ARG A N 1
ATOM 658 C CA . ARG A 1 80 ? -6.635 4.283 1.774 1.00 94.69 80 ARG A CA 1
ATOM 659 C C . ARG A 1 80 ? -5.623 4.043 0.673 1.00 94.69 80 ARG A C 1
ATOM 661 O O . ARG A 1 80 ? -5.379 2.893 0.324 1.00 94.69 80 ARG A O 1
ATOM 668 N N . ARG A 1 81 ? -5.025 5.108 0.145 1.00 95.62 81 ARG A N 1
ATOM 669 C CA . ARG A 1 81 ? -3.988 4.983 -0.872 1.00 95.62 81 ARG A CA 1
ATOM 670 C C . ARG A 1 81 ? -2.761 4.280 -0.318 1.00 95.62 81 ARG A C 1
ATOM 672 O O . ARG A 1 81 ? -2.353 3.276 -0.878 1.00 95.62 81 ARG A O 1
ATOM 679 N N . ALA A 1 82 ? -2.218 4.740 0.805 1.00 96.75 82 ALA A N 1
ATOM 680 C CA . ALA A 1 82 ? -1.048 4.125 1.427 1.00 96.75 82 ALA A CA 1
ATOM 681 C C . ALA A 1 82 ? -1.263 2.638 1.759 1.00 96.75 82 ALA A C 1
ATOM 683 O O . ALA A 1 82 ? -0.355 1.833 1.581 1.00 96.75 82 ALA A O 1
ATOM 684 N N . ALA A 1 83 ? -2.480 2.250 2.152 1.00 96.69 83 ALA A N 1
ATOM 685 C CA . ALA A 1 83 ? -2.834 0.853 2.385 1.00 96.69 83 ALA A CA 1
ATOM 686 C C . ALA A 1 83 ? -2.755 -0.033 1.128 1.00 96.69 83 ALA A C 1
ATOM 688 O O . ALA A 1 83 ? -2.501 -1.227 1.265 1.00 96.69 83 ALA A O 1
ATOM 689 N N . ARG A 1 84 ? -2.937 0.529 -0.076 1.00 95.69 84 ARG A N 1
ATOM 690 C CA . ARG A 1 84 ? -2.856 -0.198 -1.359 1.00 95.69 84 ARG A CA 1
ATOM 691 C C . ARG A 1 84 ? -1.427 -0.395 -1.872 1.00 95.69 84 ARG A C 1
ATOM 693 O O . ARG A 1 84 ? -1.225 -1.208 -2.769 1.00 95.69 84 ARG A O 1
ATOM 700 N N . TRP A 1 85 ? -0.459 0.342 -1.330 1.00 95.94 85 TRP A N 1
ATOM 701 C CA . TRP A 1 85 ? 0.939 0.317 -1.765 1.00 95.94 85 TRP A CA 1
ATOM 702 C C . TRP A 1 85 ? 1.840 -0.406 -0.755 1.00 95.94 85 TRP A C 1
ATOM 704 O O . TRP A 1 85 ? 1.418 -0.747 0.356 1.00 95.94 85 TRP A O 1
ATOM 714 N N . ASP A 1 86 ? 3.087 -0.672 -1.154 1.00 95.38 86 ASP A N 1
ATOM 715 C CA . ASP A 1 86 ? 4.005 -1.540 -0.402 1.00 95.38 86 ASP A CA 1
ATOM 716 C C . ASP A 1 86 ? 4.351 -0.940 0.968 1.00 95.38 86 ASP A C 1
ATOM 718 O O . ASP A 1 86 ? 4.420 -1.643 1.978 1.00 95.38 86 ASP A O 1
ATOM 722 N N . GLY A 1 87 ? 4.505 0.385 1.019 1.00 94.69 87 GLY A N 1
ATOM 723 C CA . GLY A 1 87 ? 4.841 1.122 2.230 1.00 94.69 87 GLY A CA 1
ATOM 724 C C . GLY A 1 87 ? 3.991 2.369 2.436 1.00 94.69 87 GLY A C 1
ATOM 725 O O . GLY A 1 87 ? 3.418 2.936 1.503 1.00 94.69 87 GLY A O 1
ATOM 726 N N . ALA A 1 88 ? 3.969 2.828 3.685 1.00 96.88 88 ALA A N 1
ATOM 727 C CA . ALA A 1 88 ? 3.351 4.085 4.066 1.00 96.88 88 ALA A CA 1
ATOM 728 C C . ALA A 1 88 ? 4.369 5.002 4.744 1.00 96.88 88 ALA A C 1
ATOM 730 O O . ALA A 1 88 ? 5.030 4.606 5.704 1.00 96.88 88 ALA A O 1
ATOM 731 N N . VAL A 1 89 ? 4.458 6.246 4.276 1.00 96.81 89 VAL A N 1
ATOM 732 C CA . VAL A 1 89 ? 5.204 7.305 4.962 1.00 96.81 89 VAL A CA 1
ATOM 733 C C . VAL A 1 89 ? 4.237 8.022 5.894 1.00 96.81 89 VAL A C 1
ATOM 735 O O . VAL A 1 89 ? 3.329 8.723 5.445 1.00 96.81 89 VAL A O 1
ATOM 738 N N . ILE A 1 90 ? 4.415 7.824 7.197 1.00 97.00 90 ILE A N 1
ATOM 739 C CA . ILE A 1 90 ? 3.587 8.431 8.241 1.00 97.00 90 ILE A CA 1
ATOM 740 C C . ILE A 1 90 ? 4.465 9.275 9.168 1.00 97.00 90 ILE A C 1
ATOM 742 O O . ILE A 1 90 ? 5.582 8.891 9.501 1.00 97.00 90 ILE A O 1
ATOM 746 N N . GLY A 1 91 ? 3.962 10.442 9.567 1.00 94.00 91 GLY A N 1
ATOM 747 C CA . GLY A 1 91 ? 4.620 11.354 10.510 1.00 94.00 91 GLY A CA 1
ATOM 748 C C . GLY A 1 91 ? 3.687 11.736 11.658 1.00 94.00 91 GLY A C 1
ATOM 749 O O . GLY A 1 91 ? 2.520 11.345 11.650 1.00 94.00 91 GLY A O 1
ATOM 750 N N . GLY A 1 92 ? 4.180 12.524 12.612 1.00 94.62 92 GLY A N 1
ATOM 751 C CA . GLY A 1 92 ? 3.407 13.028 13.753 1.00 94.62 92 GLY A CA 1
ATOM 752 C C . GLY A 1 92 ? 3.954 12.562 15.100 1.00 94.62 92 GLY A C 1
ATOM 753 O O . GLY A 1 92 ? 5.030 11.970 15.186 1.00 94.62 92 GLY A O 1
ATOM 754 N N . SER A 1 93 ? 3.204 12.846 16.159 1.00 97.56 93 SER A N 1
ATOM 755 C CA . SER A 1 93 ? 3.486 12.363 17.509 1.00 97.56 93 SER A CA 1
ATOM 756 C C . SER A 1 93 ? 3.441 10.827 17.582 1.00 97.56 93 SER A C 1
ATOM 758 O O . SER A 1 93 ? 2.785 10.180 16.761 1.00 97.56 93 SER A O 1
ATOM 760 N N . PRO A 1 94 ? 4.058 10.196 18.599 1.00 97.88 94 PRO A N 1
ATOM 761 C CA . PRO A 1 94 ? 3.984 8.744 18.771 1.00 97.88 94 PRO A CA 1
ATOM 762 C C . PRO A 1 94 ? 2.553 8.186 18.825 1.00 97.88 94 PRO A C 1
ATOM 764 O O . PRO A 1 94 ? 2.321 7.055 18.400 1.00 97.88 94 PRO A O 1
ATOM 767 N N . ALA A 1 95 ? 1.592 8.957 19.345 1.00 96.25 95 ALA A N 1
ATOM 768 C CA . ALA A 1 95 ? 0.185 8.567 19.363 1.00 96.25 95 ALA A CA 1
ATOM 769 C C . ALA A 1 95 ? -0.414 8.557 17.948 1.00 96.25 95 ALA A C 1
ATOM 771 O O . ALA A 1 95 ? -0.982 7.546 17.539 1.00 96.25 95 ALA A O 1
ATOM 772 N N . GLU A 1 96 ? -0.198 9.624 17.175 1.00 95.38 96 GLU A N 1
ATOM 773 C CA . GLU A 1 96 ? -0.671 9.722 15.788 1.00 95.38 96 GLU A CA 1
ATOM 774 C C . GLU A 1 96 ? -0.029 8.667 14.882 1.00 95.38 96 GLU A C 1
ATOM 776 O O . GLU A 1 96 ? -0.692 8.115 14.007 1.00 95.38 96 GLU A O 1
ATOM 781 N N . LEU A 1 97 ? 1.252 8.346 15.095 1.00 95.94 97 LEU A N 1
ATOM 782 C CA . LEU A 1 97 ? 1.930 7.279 14.358 1.00 95.94 97 LEU A CA 1
ATOM 783 C C . LEU A 1 97 ? 1.267 5.919 14.605 1.00 95.94 97 LEU A C 1
ATOM 785 O O . LEU A 1 97 ? 1.018 5.177 13.654 1.00 95.94 97 LEU A O 1
ATOM 789 N N . ARG A 1 98 ? 0.945 5.595 15.867 1.00 95.06 98 ARG A N 1
ATOM 790 C CA . ARG A 1 98 ? 0.232 4.353 16.210 1.00 95.06 98 ARG A CA 1
ATOM 791 C C . ARG A 1 98 ? -1.159 4.314 15.591 1.00 95.06 98 ARG A C 1
ATOM 793 O O . ARG A 1 98 ? -1.534 3.287 15.034 1.00 95.06 98 ARG A O 1
ATOM 800 N N . GLU A 1 99 ? -1.891 5.421 15.657 1.00 95.00 99 GLU A N 1
ATOM 801 C CA . GLU A 1 99 ? -3.232 5.540 15.086 1.00 95.00 99 GLU A CA 1
ATOM 802 C C . GLU A 1 99 ? -3.222 5.359 13.561 1.00 95.00 99 GLU A C 1
ATOM 804 O O . GLU A 1 99 ? -3.936 4.507 13.033 1.00 95.00 99 GLU A O 1
ATOM 809 N N . ARG A 1 100 ? -2.362 6.091 12.842 1.00 95.94 100 ARG A N 1
ATOM 810 C CA . ARG A 1 100 ? -2.265 6.014 11.374 1.00 95.94 100 ARG A CA 1
ATOM 811 C C . ARG A 1 100 ? -1.795 4.641 10.915 1.00 95.94 100 ARG A C 1
ATOM 813 O O . ARG A 1 100 ? -2.358 4.094 9.968 1.00 95.94 100 ARG A O 1
ATOM 820 N N . LYS A 1 101 ? -0.818 4.051 11.614 1.00 95.62 101 LYS A N 1
ATOM 821 C CA . LYS A 1 101 ? -0.396 2.668 11.368 1.00 95.62 101 LYS A CA 1
ATOM 822 C C . LYS A 1 101 ? -1.569 1.704 11.541 1.00 95.62 101 LYS A C 1
ATOM 824 O O . LYS A 1 101 ? -1.807 0.892 10.655 1.00 95.62 101 LYS A O 1
ATOM 829 N N . ALA A 1 102 ? -2.307 1.798 12.647 1.00 93.75 102 ALA A N 1
ATOM 830 C CA . ALA A 1 102 ? -3.454 0.931 12.901 1.00 93.75 102 ALA A CA 1
ATOM 831 C C . ALA A 1 102 ? -4.541 1.085 11.825 1.00 93.75 102 ALA A C 1
ATOM 833 O O . ALA A 1 102 ? -5.077 0.082 11.361 1.00 93.75 102 ALA A O 1
ATOM 834 N N . ALA A 1 103 ? -4.817 2.310 11.373 1.00 94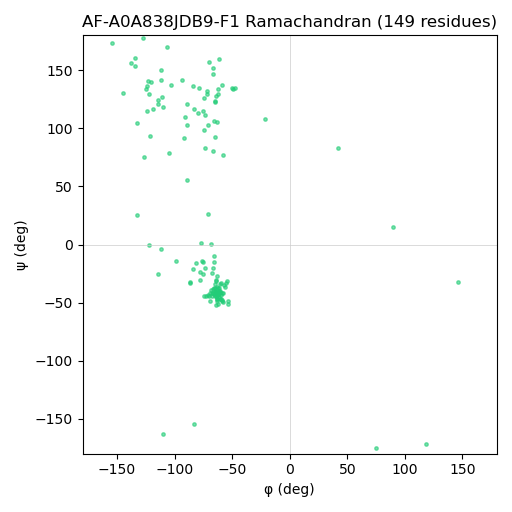.88 103 ALA A N 1
ATOM 835 C CA . ALA A 1 103 ? -5.781 2.568 10.306 1.00 94.88 103 ALA A CA 1
ATOM 836 C C . ALA A 1 103 ? -5.354 1.950 8.961 1.00 94.88 103 ALA A C 1
ATOM 838 O O . ALA A 1 103 ? -6.166 1.321 8.286 1.00 94.88 103 ALA A O 1
ATOM 839 N N . ILE A 1 104 ? -4.080 2.088 8.580 1.00 96.56 104 ILE A N 1
ATOM 840 C CA . ILE A 1 104 ? -3.540 1.501 7.343 1.00 96.56 104 ILE A CA 1
ATOM 841 C C . ILE A 1 104 ? -3.580 -0.030 7.397 1.00 96.56 104 ILE A C 1
ATOM 843 O O . ILE A 1 104 ? -4.017 -0.666 6.439 1.00 96.56 104 ILE A O 1
ATOM 847 N N . GLU A 1 105 ? -3.180 -0.626 8.520 1.00 94.00 105 GLU A N 1
ATOM 848 C CA . GLU A 1 105 ? -3.232 -2.081 8.703 1.00 94.00 105 GLU A CA 1
ATOM 849 C C . GLU A 1 105 ? -4.671 -2.609 8.714 1.00 94.00 105 GLU A C 1
ATOM 851 O O . GLU A 1 105 ? -4.950 -3.648 8.119 1.00 94.00 105 GLU A O 1
ATOM 856 N N . ALA A 1 106 ? -5.616 -1.872 9.303 1.00 93.12 106 ALA A N 1
ATOM 857 C CA . ALA A 1 106 ? -7.032 -2.225 9.245 1.00 93.12 106 ALA A CA 1
ATOM 858 C C . ALA A 1 106 ? -7.561 -2.222 7.802 1.00 93.12 106 ALA A C 1
ATOM 860 O O . ALA A 1 106 ? -8.266 -3.149 7.409 1.00 93.12 106 ALA A O 1
ATOM 861 N N . LEU A 1 107 ? -7.184 -1.227 6.991 1.00 95.62 107 LEU A N 1
ATOM 862 C CA . LEU A 1 107 ? -7.561 -1.154 5.575 1.00 95.62 107 LEU A CA 1
ATOM 863 C C . LEU A 1 107 ? -6.958 -2.304 4.753 1.00 95.62 107 LEU A C 1
ATOM 865 O O . LEU A 1 107 ? -7.647 -2.880 3.911 1.00 95.62 107 LEU A O 1
ATOM 869 N N . ARG A 1 108 ? -5.700 -2.674 5.022 1.00 95.19 108 ARG A N 1
ATOM 870 C CA . ARG A 1 108 ? -5.043 -3.840 4.407 1.00 95.19 108 ARG A CA 1
ATOM 871 C C . ARG A 1 108 ? -5.747 -5.141 4.779 1.00 95.19 108 ARG A C 1
ATOM 873 O O . ARG A 1 108 ? -6.095 -5.926 3.902 1.00 95.19 108 ARG A O 1
ATOM 880 N N . ALA A 1 109 ? -6.023 -5.339 6.065 1.00 92.31 109 ALA A N 1
ATOM 881 C CA . ALA A 1 109 ? -6.722 -6.519 6.556 1.00 92.31 109 ALA A CA 1
ATOM 882 C C . ALA A 1 109 ? -8.145 -6.621 5.979 1.00 92.31 109 ALA A C 1
ATOM 884 O O . ALA A 1 109 ? -8.562 -7.698 5.555 1.00 92.31 109 ALA A O 1
ATOM 885 N N . ALA A 1 110 ? -8.862 -5.497 5.883 1.00 92.62 110 ALA A N 1
ATOM 886 C CA . ALA A 1 110 ? -10.174 -5.425 5.246 1.00 92.62 110 ALA A CA 1
ATOM 887 C C . ALA A 1 110 ? -10.123 -5.833 3.765 1.00 92.62 110 ALA A C 1
ATOM 889 O O . ALA A 1 110 ? -11.019 -6.528 3.293 1.00 92.62 110 ALA A O 1
ATOM 890 N N . ALA A 1 111 ? -9.084 -5.429 3.027 1.00 93.81 111 ALA A N 1
ATOM 891 C CA . ALA A 1 111 ? -8.915 -5.797 1.622 1.00 93.81 111 ALA A CA 1
ATOM 892 C C . ALA A 1 111 ? -8.694 -7.307 1.425 1.00 93.81 111 ALA A C 1
ATOM 894 O O . ALA A 1 111 ? -9.186 -7.861 0.448 1.00 93.81 111 ALA A O 1
ATOM 895 N N . ILE A 1 112 ? -8.020 -7.975 2.367 1.00 91.31 112 ILE A N 1
ATOM 896 C CA . ILE A 1 112 ? -7.811 -9.432 2.333 1.00 91.31 112 ILE A CA 1
ATOM 897 C C . ILE A 1 112 ? -9.133 -10.180 2.522 1.00 91.31 112 ILE A C 1
ATOM 899 O O . ILE A 1 112 ? -9.402 -11.142 1.808 1.00 91.31 112 ILE A O 1
ATOM 903 N N . VAL A 1 113 ? -9.962 -9.756 3.482 1.00 91.69 113 VAL A N 1
ATOM 904 C CA . VAL A 1 113 ? -11.192 -10.490 3.830 1.00 91.69 113 VAL A CA 1
ATOM 905 C C . VAL A 1 113 ? -12.388 -10.149 2.943 1.00 91.69 113 VAL A C 1
ATOM 907 O O . VAL A 1 113 ? -13.325 -10.942 2.855 1.00 91.69 113 VAL A O 1
ATOM 910 N N . ARG A 1 114 ? -12.368 -8.989 2.276 1.00 92.38 114 ARG A N 1
ATOM 911 C CA . ARG A 1 114 ? -13.488 -8.488 1.467 1.00 92.38 114 ARG A CA 1
ATOM 912 C C . ARG A 1 114 ? -13.979 -9.483 0.406 1.00 92.38 114 ARG A C 1
ATOM 914 O O . ARG A 1 114 ? -15.178 -9.745 0.422 1.00 92.38 114 ARG A O 1
ATOM 921 N N . PRO A 1 115 ? -13.121 -10.110 -0.425 1.00 94.44 115 PRO A N 1
ATOM 922 C CA . PRO A 1 115 ? -13.591 -11.067 -1.429 1.00 94.44 115 PRO A CA 1
ATOM 923 C C . PRO A 1 115 ? -14.323 -12.271 -0.822 1.00 94.44 115 PRO A C 1
ATOM 925 O O . PRO A 1 115 ? -15.280 -12.774 -1.400 1.00 94.44 115 PRO A O 1
ATOM 928 N N . TYR A 1 116 ? -13.911 -12.723 0.367 1.00 92.44 116 TYR A N 1
ATOM 929 C CA . TYR A 1 116 ? -14.560 -13.842 1.055 1.00 92.44 116 TYR A CA 1
ATOM 930 C C . TYR A 1 116 ? -15.935 -13.455 1.591 1.00 92.44 116 TYR A C 1
ATOM 932 O O . TYR A 1 116 ? -16.891 -14.213 1.444 1.00 92.44 116 TYR A O 1
ATOM 940 N N . ALA A 1 117 ? -16.050 -12.268 2.187 1.00 91.69 117 ALA A N 1
ATOM 941 C CA . ALA A 1 117 ? -17.338 -11.762 2.643 1.00 91.69 117 ALA A CA 1
ATOM 942 C C . ALA A 1 117 ? -18.304 -11.529 1.470 1.00 91.69 117 ALA A C 1
ATOM 944 O O . ALA A 1 117 ? -19.473 -11.891 1.568 1.00 91.69 117 ALA A O 1
ATOM 945 N N . GLU A 1 118 ? -17.816 -10.990 0.347 1.00 93.62 118 GLU A N 1
ATOM 946 C CA . GLU A 1 118 ? -18.596 -10.814 -0.888 1.00 93.62 118 GLU A CA 1
ATOM 947 C C . GLU A 1 118 ? -19.041 -12.157 -1.490 1.00 93.62 118 GLU A C 1
ATOM 949 O O . GLU A 1 118 ? -20.138 -12.253 -2.034 1.00 93.62 118 GLU A O 1
ATOM 954 N N . ALA A 1 119 ? -18.248 -13.217 -1.315 1.00 95.88 119 ALA A N 1
ATOM 955 C CA . ALA A 1 119 ? -18.621 -14.587 -1.667 1.00 95.88 119 ALA A CA 1
ATOM 956 C C . ALA A 1 119 ? -19.584 -15.257 -0.658 1.00 95.88 119 ALA A C 1
ATOM 958 O O . ALA A 1 119 ? -19.946 -16.420 -0.836 1.00 95.88 119 ALA A O 1
ATOM 959 N N . GLY A 1 120 ? -20.007 -14.551 0.397 1.00 95.19 120 GLY A N 1
ATOM 960 C CA . GLY A 1 120 ? -20.966 -15.041 1.390 1.00 95.19 120 GLY A CA 1
ATOM 961 C C . GLY A 1 120 ? -20.350 -15.770 2.587 1.00 95.19 120 GLY A C 1
ATOM 962 O O . GLY A 1 120 ? -21.074 -16.448 3.317 1.00 95.19 120 GLY A O 1
ATOM 963 N N . ALA A 1 121 ? -19.040 -15.653 2.826 1.00 92.56 121 ALA A N 1
ATOM 964 C CA . ALA A 1 121 ? -18.426 -16.205 4.032 1.00 92.56 121 ALA A CA 1
ATOM 965 C C . ALA A 1 121 ? -18.962 -15.499 5.292 1.00 92.56 121 ALA A C 1
ATOM 967 O O . ALA A 1 121 ? -18.858 -14.282 5.435 1.00 92.56 121 ALA A O 1
ATOM 968 N N . THR A 1 122 ? -19.512 -16.277 6.228 1.00 88.94 122 THR A N 1
ATOM 969 C CA . THR A 1 122 ? -20.106 -15.781 7.487 1.00 88.94 122 THR A CA 1
ATOM 970 C C . THR A 1 122 ? -19.310 -16.165 8.736 1.00 88.94 122 THR A C 1
ATOM 972 O O . THR A 1 122 ? -19.639 -15.736 9.841 1.00 88.94 122 THR A O 1
ATOM 975 N N . TRP A 1 123 ? -18.249 -16.955 8.575 1.00 86.94 123 TRP A N 1
ATOM 976 C CA . TRP A 1 123 ? -17.364 -17.420 9.639 1.00 86.94 123 TRP A CA 1
ATOM 977 C C . TRP A 1 123 ? -15.904 -17.339 9.177 1.00 86.94 123 TRP A C 1
ATOM 979 O O . TRP A 1 123 ? -15.627 -17.341 7.978 1.00 86.94 123 TRP A O 1
ATOM 989 N N . TRP A 1 124 ? -14.966 -17.250 10.123 1.00 85.81 124 TRP A N 1
ATOM 990 C CA . TRP A 1 124 ? -13.529 -17.234 9.837 1.00 85.81 124 TRP A CA 1
ATOM 991 C C . TRP A 1 124 ? -12.783 -18.175 10.787 1.00 85.81 124 TRP A C 1
ATOM 993 O O . TRP A 1 124 ? -13.241 -18.437 11.900 1.00 85.81 124 TRP A O 1
ATOM 1003 N N . LEU A 1 125 ? -11.635 -18.682 10.338 1.00 84.75 125 LEU A N 1
ATOM 1004 C CA . LEU A 1 125 ? -10.756 -19.557 11.110 1.00 84.75 125 LEU A CA 1
ATOM 1005 C C . LEU A 1 125 ? -9.352 -18.946 11.161 1.00 84.75 125 LEU A C 1
ATOM 1007 O O . LEU A 1 125 ? -8.839 -18.494 10.142 1.00 84.75 125 LEU A O 1
ATOM 1011 N N . GLU A 1 126 ? -8.724 -18.961 12.336 1.00 78.12 126 GLU A N 1
ATOM 1012 C CA . GLU A 1 126 ? -7.331 -18.543 12.530 1.00 78.12 126 GLU A CA 1
ATOM 1013 C C . GLU A 1 126 ? -6.432 -19.770 12.675 1.00 78.12 126 GLU A C 1
ATOM 1015 O O . GLU A 1 126 ? -6.764 -20.717 13.386 1.00 78.12 126 GLU A O 1
ATOM 1020 N N . SER A 1 127 ? -5.272 -19.744 12.026 1.00 75.62 127 SER A N 1
ATOM 1021 C CA . SER A 1 127 ? -4.282 -20.826 12.043 1.00 75.62 127 SER A CA 1
ATOM 1022 C C . SER A 1 127 ? -2.919 -20.265 12.455 1.00 75.62 127 SER A C 1
ATOM 1024 O O . SER A 1 127 ? -2.045 -20.035 11.626 1.00 75.62 127 SER A O 1
ATOM 1026 N N . MET A 1 128 ? -2.758 -19.984 13.753 1.00 73.06 128 MET A N 1
ATOM 1027 C CA . MET A 1 128 ? -1.590 -19.292 14.328 1.00 73.06 128 MET A CA 1
ATOM 1028 C C . MET A 1 128 ? -0.473 -20.280 14.718 1.00 73.06 128 MET A C 1
ATOM 1030 O O . MET A 1 128 ? -0.060 -20.337 15.875 1.00 73.06 128 MET A O 1
ATOM 1034 N N . TRP A 1 129 ? -0.033 -21.100 13.757 1.00 66.19 129 TRP A N 1
ATOM 1035 C CA . TRP A 1 129 ? 0.878 -22.231 13.993 1.00 66.19 129 TRP A CA 1
ATOM 1036 C C . TRP A 1 129 ? 2.355 -21.838 14.168 1.00 66.19 129 TRP A C 1
ATOM 1038 O O . TRP A 1 129 ? 3.100 -22.580 14.806 1.00 66.19 129 TRP A O 1
ATOM 1048 N N . GLU A 1 130 ? 2.792 -20.688 13.640 1.00 57.56 130 GLU A N 1
ATOM 1049 C CA . GLU A 1 130 ? 4.201 -20.269 13.680 1.00 57.56 130 GLU A CA 1
ATOM 1050 C C . GLU A 1 130 ? 4.561 -19.366 14.874 1.00 57.56 130 GLU A C 1
ATOM 1052 O O . GLU A 1 130 ? 3.810 -18.507 15.341 1.00 57.56 130 GLU A O 1
ATOM 1057 N N . SER A 1 131 ? 5.763 -19.634 15.381 1.00 57.88 131 SER A N 1
ATOM 1058 C CA . SER A 1 131 ? 6.319 -19.309 16.691 1.00 57.88 131 SER A CA 1
ATOM 1059 C C . SER A 1 131 ? 6.714 -17.843 16.886 1.00 57.88 131 SER A C 1
ATOM 1061 O O . SER A 1 131 ? 7.553 -17.310 16.165 1.00 57.88 131 SER A O 1
ATOM 1063 N N . GLY A 1 132 ? 6.182 -17.242 17.954 1.00 54.31 132 GLY A N 1
ATOM 1064 C CA . GLY A 1 132 ? 6.580 -15.934 18.494 1.00 54.31 132 GLY A CA 1
ATOM 1065 C C . GLY A 1 132 ? 5.399 -15.169 19.089 1.00 54.31 132 GLY A C 1
ATOM 1066 O O . GLY A 1 132 ? 5.534 -14.480 20.093 1.00 54.31 132 GLY A O 1
ATOM 1067 N N . VAL A 1 133 ? 4.214 -15.373 18.513 1.00 55.72 133 VAL A N 1
ATOM 1068 C CA . VAL A 1 133 ? 2.958 -14.772 18.974 1.00 55.72 133 VAL A CA 1
ATOM 1069 C C . VAL A 1 133 ? 2.508 -15.437 20.281 1.00 55.72 133 VAL A C 1
ATOM 1071 O O . VAL A 1 133 ? 2.203 -14.776 21.260 1.0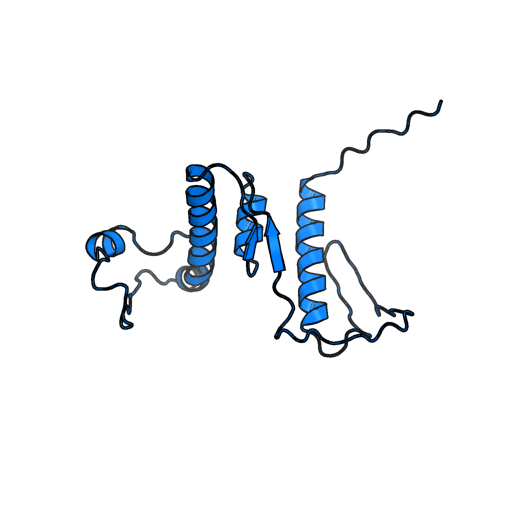0 55.72 133 VAL A O 1
ATOM 1074 N N . THR A 1 134 ? 2.576 -16.759 20.381 1.00 54.75 134 THR A N 1
ATOM 1075 C CA . THR A 1 134 ? 1.912 -17.532 21.444 1.00 54.75 134 THR A CA 1
ATOM 1076 C C . THR A 1 134 ? 2.401 -17.327 22.883 1.00 54.75 134 THR A C 1
ATOM 1078 O O . THR A 1 134 ? 1.681 -17.736 23.791 1.00 54.75 134 THR A O 1
ATOM 1081 N N . ARG A 1 135 ? 3.570 -16.717 23.141 1.00 55.84 135 ARG A N 1
ATOM 1082 C CA . ARG A 1 135 ? 4.077 -16.574 24.524 1.00 55.84 135 ARG A CA 1
ATOM 1083 C C . ARG A 1 135 ? 3.568 -15.324 25.253 1.00 55.84 135 ARG A C 1
ATOM 1085 O O . ARG A 1 135 ? 3.313 -15.422 26.446 1.00 55.84 135 ARG A O 1
ATOM 1092 N N . ASP A 1 136 ? 3.334 -14.229 24.522 1.00 56.16 136 ASP A N 1
ATOM 1093 C CA . ASP A 1 136 ? 2.855 -12.940 25.064 1.00 56.16 136 ASP A CA 1
ATOM 1094 C C . ASP A 1 136 ? 1.528 -12.462 24.438 1.00 56.16 136 ASP A C 1
ATOM 1096 O O . ASP A 1 136 ? 1.006 -11.401 24.786 1.00 56.16 136 ASP A O 1
ATOM 1100 N N . TYR A 1 137 ? 0.958 -13.214 23.494 1.00 68.06 137 TYR A N 1
ATOM 1101 C CA . TYR A 1 137 ? -0.260 -12.812 22.796 1.00 68.06 137 TYR A CA 1
ATOM 1102 C C . TYR A 1 137 ? -1.523 -13.285 23.511 1.00 68.06 137 TYR A C 1
ATOM 1104 O O . TYR A 1 137 ? -1.770 -14.481 23.680 1.00 68.06 137 TYR A O 1
ATOM 1112 N N . ASP A 1 138 ? -2.373 -12.330 23.884 1.00 79.62 138 ASP A N 1
ATOM 1113 C CA . ASP A 1 138 ? -3.667 -12.622 24.489 1.00 79.62 138 ASP A CA 1
ATOM 1114 C C . ASP A 1 138 ? -4.668 -13.137 23.439 1.00 79.62 138 ASP A C 1
ATOM 1116 O O . ASP A 1 138 ? -5.338 -12.375 22.732 1.00 79.62 138 ASP A O 1
ATOM 1120 N N . MET A 1 139 ? -4.818 -14.462 23.388 1.00 80.06 139 MET A N 1
ATOM 1121 C CA . MET A 1 139 ? -5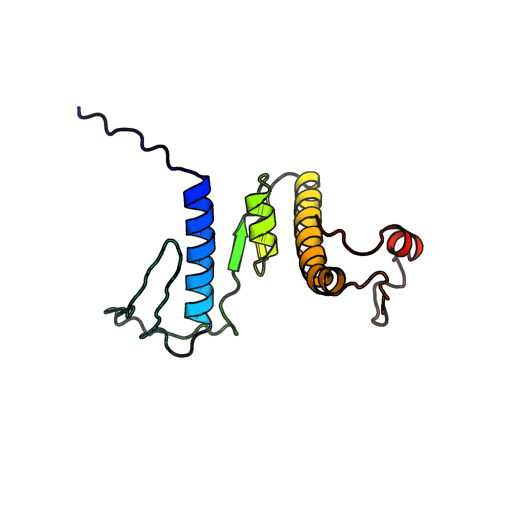.791 -15.144 22.531 1.00 80.06 139 MET A CA 1
ATOM 1122 C C . MET A 1 139 ? -7.226 -14.652 22.760 1.00 80.06 139 MET A C 1
ATOM 1124 O O . MET A 1 139 ? -8.003 -14.573 21.807 1.00 80.06 139 MET A O 1
ATOM 1128 N N . ARG A 1 140 ? -7.596 -14.257 23.990 1.00 83.88 140 ARG A N 1
ATOM 1129 C CA . ARG A 1 140 ? -8.938 -13.710 24.257 1.00 83.88 140 ARG A CA 1
ATOM 1130 C C . ARG A 1 140 ? -9.125 -12.371 23.563 1.00 83.88 140 ARG A C 1
ATOM 1132 O O . ARG A 1 140 ? -10.204 -12.110 23.032 1.00 83.88 140 ARG A O 1
ATOM 1139 N N . THR A 1 141 ? -8.088 -11.541 23.534 1.00 83.81 141 THR A N 1
ATOM 1140 C CA . THR A 1 141 ? -8.112 -10.268 22.810 1.00 83.81 141 THR A CA 1
ATOM 1141 C C . THR A 1 141 ? -8.255 -10.486 21.301 1.00 83.81 141 THR A C 1
ATOM 1143 O O . THR A 1 141 ? -9.077 -9.805 20.683 1.00 83.81 141 THR A O 1
ATOM 1146 N N . ARG A 1 142 ? -7.578 -11.478 20.698 1.00 84.31 142 ARG A N 1
ATOM 1147 C CA . ARG A 1 142 ? -7.775 -11.809 19.269 1.00 84.31 142 ARG A CA 1
ATOM 1148 C C . ARG A 1 142 ? -9.192 -12.285 18.975 1.00 84.31 142 ARG A C 1
ATOM 1150 O O . ARG A 1 142 ? -9.796 -11.772 18.036 1.00 84.31 142 ARG A O 1
ATOM 1157 N N . VAL A 1 143 ? -9.726 -13.204 19.784 1.00 84.44 143 VAL A N 1
ATOM 1158 C CA . VAL A 1 143 ? -11.098 -13.724 19.628 1.00 84.44 143 VAL A CA 1
ATOM 1159 C C . VAL A 1 143 ? -12.118 -12.590 19.714 1.00 84.44 143 VAL A C 1
ATOM 1161 O O . VAL A 1 143 ? -12.970 -12.458 18.839 1.00 84.44 143 VAL A O 1
ATOM 1164 N N . ARG A 1 144 ? -11.999 -11.718 20.725 1.00 86.19 144 ARG A N 1
ATOM 1165 C CA . ARG A 1 144 ? -12.889 -10.556 20.891 1.00 86.19 144 ARG A CA 1
ATOM 1166 C C . ARG A 1 144 ? -12.771 -9.544 19.755 1.00 86.19 144 ARG A C 1
ATOM 1168 O O . ARG A 1 144 ? -13.750 -8.874 19.446 1.00 86.19 144 ARG A O 1
ATOM 1175 N N . SER A 1 145 ? -11.592 -9.425 19.146 1.00 83.19 145 SER A N 1
ATOM 1176 C CA . SER A 1 145 ? -11.360 -8.493 18.039 1.00 83.19 145 SER A CA 1
ATOM 1177 C C . SER A 1 145 ? -12.132 -8.855 16.768 1.00 83.19 145 SER A C 1
ATOM 1179 O O . SER A 1 145 ? -12.349 -7.975 15.939 1.00 83.19 145 SER A O 1
ATOM 1181 N N . GLY A 1 146 ? -12.581 -10.103 16.610 1.00 86.38 146 GLY A N 1
ATOM 1182 C CA . GLY A 1 146 ? -13.365 -10.480 15.438 1.00 86.38 146 GLY A CA 1
ATOM 1183 C C . GLY A 1 146 ? -12.531 -10.622 14.153 1.00 86.38 146 GLY A C 1
ATOM 1184 O O . GLY A 1 146 ? -11.298 -10.461 14.176 1.00 86.38 146 GLY A O 1
ATOM 1185 N N . PRO A 1 147 ? -13.187 -10.875 13.007 1.00 85.62 147 PRO A N 1
ATOM 1186 C CA . PRO A 1 147 ? -12.530 -10.749 11.720 1.00 85.62 147 PRO A CA 1
ATOM 1187 C C . PRO A 1 147 ? -12.272 -9.258 11.436 1.00 85.62 147 PRO A C 1
ATOM 1189 O O . PRO A 1 147 ? -12.966 -8.390 11.983 1.00 85.62 147 PRO A O 1
ATOM 1192 N N . PRO A 1 148 ? -11.293 -8.924 10.579 1.00 88.19 148 PRO A N 1
ATOM 1193 C CA . PRO A 1 148 ? -11.134 -7.565 10.080 1.00 88.19 148 PRO A CA 1
ATOM 1194 C C . PRO A 1 148 ? -12.462 -7.000 9.563 1.00 88.19 148 PRO A C 1
ATOM 1196 O O . PRO A 1 148 ? -13.199 -7.667 8.837 1.00 88.19 148 PRO A O 1
ATOM 1199 N N . ARG A 1 149 ? -12.782 -5.764 9.953 1.00 86.88 149 ARG A N 1
ATOM 1200 C CA . ARG A 1 149 ? -14.030 -5.116 9.538 1.00 86.88 149 ARG A CA 1
ATOM 1201 C C . ARG A 1 149 ? -13.896 -4.578 8.121 1.00 86.88 149 ARG A C 1
ATOM 1203 O O . ARG A 1 149 ? -12.917 -3.912 7.800 1.00 86.88 149 ARG A O 1
ATOM 1210 N N . ILE A 1 150 ? -14.914 -4.818 7.305 1.00 82.38 150 ILE A N 1
ATOM 1211 C CA . ILE A 1 150 ? -15.032 -4.264 5.958 1.00 82.38 150 ILE A CA 1
ATOM 1212 C C . ILE A 1 150 ? -15.811 -2.954 6.093 1.00 82.38 150 ILE A C 1
ATOM 1214 O O . ILE A 1 150 ? -17.037 -2.962 6.119 1.00 82.38 150 ILE A O 1
ATOM 1218 N N . SER A 1 151 ? -15.104 -1.838 6.269 1.00 64.06 151 SER A N 1
ATOM 1219 C CA . SER A 1 151 ? -15.678 -0.483 6.187 1.00 64.06 151 SER A CA 1
ATOM 1220 C C . SER A 1 151 ? -15.211 0.257 4.941 1.00 64.06 151 SER A C 1
ATOM 1222 O O . SER A 1 151 ? -14.161 -0.140 4.378 1.00 64.06 151 SER A O 1
#

Radius of gyration: 20.99 Å; Cα contacts (8 Å, |Δi|>4): 131; chains: 1; bounding box: 41×66×52 Å

Sequence (151 aa):
MSSFPCYTPDIVLLTYQYDEGLEILADWWRGASMRAFTYEGRHYHLHEMRADVDWRTHAPVQKPRLPVWVVGGSKQSQLRRAARWDGAVIGGSPAELRERKAAIEALRAAAIVRPYAEAGATWWLESMWESGVTRDYDMRTRVRSGPPRIS

Solvent-accessible surface area (backbone atoms only — not comparable to full-atom values): 9470 Å² total; per-residue (Å²): 136,86,81,76,82,84,81,79,76,62,65,68,59,52,48,54,48,50,54,52,53,51,51,51,54,51,49,48,46,54,46,94,47,75,60,63,44,63,44,85,62,94,85,52,77,44,74,57,47,69,70,92,55,87,71,75,88,68,72,57,89,48,74,73,33,74,85,47,68,32,62,27,61,93,47,67,71,30,29,56,49,14,36,77,41,81,32,62,49,66,72,77,55,77,66,50,39,52,52,48,51,50,53,24,51,45,51,40,44,14,60,70,47,41,65,47,47,76,72,65,54,88,76,87,86,86,83,86,82,72,90,76,53,79,84,81,54,60,62,67,58,54,64,74,61,56,73,68,64,82,126

Secondary structure (DSSP, 8-state):
----------HHHHHHHHHHHHHHHHHHHHSS-TTS--EE-SS-EE--------S-----SSSSS---EEE--SSHHHHHHHHHSSEEE--SSHHHHHHHHHHHHHHHHHHHHHHHHHTT---------STTSTTT--HHHHHHH-SPP--

Foldseek 3Di:
DDDDDPDDDPVVVVLVVVLVVVVLQFCCLQDPDVQQDFDDDDPDGDGGPHPVDPPDPDRDPDPSGDFDEFEQEPDPSRLLSRLVGPHYDYDDDPVRVVVSVVSSVLSVQLVVCVVVVVVVDPDDDDDPPDDDCPPPPDPVVVVVVDRRDND

Mean predicted aligned error: 9.39 Å